Protein AF-A0A838H425-F1 (afdb_monomer)

Structure (mmCIF, N/CA/C/O backbone):
data_AF-A0A838H425-F1
#
_entry.id   AF-A0A838H425-F1
#
loop_
_atom_site.group_PDB
_atom_site.id
_atom_site.type_symbol
_atom_site.label_atom_id
_atom_site.label_alt_id
_atom_site.label_comp_id
_atom_site.label_asym_id
_atom_site.label_entity_id
_atom_site.label_seq_id
_atom_si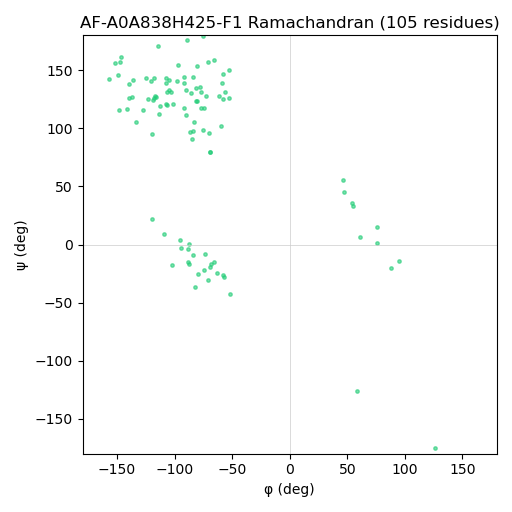te.pdbx_PDB_ins_code
_atom_site.Cartn_x
_atom_site.Cartn_y
_atom_site.Cartn_z
_atom_site.occupancy
_atom_site.B_iso_or_equiv
_atom_site.auth_seq_id
_atom_site.auth_comp_id
_atom_site.auth_asym_id
_atom_site.auth_atom_id
_atom_site.pdbx_PDB_model_num
ATOM 1 N N . MET A 1 1 ? -10.150 -2.168 6.610 1.00 84.50 1 MET A N 1
ATOM 2 C CA . MET A 1 1 ? -10.327 -3.560 7.119 1.00 84.50 1 MET A CA 1
ATOM 3 C C . MET A 1 1 ? -10.885 -4.453 6.008 1.00 84.50 1 MET A C 1
ATOM 5 O O . MET A 1 1 ? -11.381 -3.916 5.025 1.00 84.50 1 MET A O 1
ATOM 9 N N . LEU A 1 2 ? -10.810 -5.783 6.144 1.00 85.38 2 LEU A N 1
ATOM 10 C CA . LEU A 1 2 ? -11.447 -6.760 5.243 1.00 85.38 2 LEU A CA 1
ATOM 11 C C . LEU A 1 2 ? -12.021 -7.912 6.078 1.00 85.38 2 LEU A C 1
ATOM 13 O O . LEU A 1 2 ? -11.287 -8.506 6.865 1.00 85.38 2 LEU A O 1
ATOM 17 N N . ASN A 1 3 ? -13.314 -8.220 5.924 1.00 87.75 3 ASN A N 1
ATOM 18 C CA . ASN A 1 3 ? -13.994 -9.301 6.662 1.00 87.75 3 ASN A CA 1
ATOM 19 C C . ASN A 1 3 ? -13.702 -9.298 8.187 1.00 87.75 3 ASN A C 1
ATOM 21 O O . ASN A 1 3 ? -13.360 -10.319 8.780 1.00 87.75 3 ASN A O 1
ATOM 25 N N . GLY A 1 4 ? -13.759 -8.118 8.813 1.00 87.50 4 GLY A N 1
ATOM 26 C CA . GLY A 1 4 ? -13.517 -7.952 10.252 1.00 87.50 4 GLY A CA 1
ATOM 27 C C . GLY A 1 4 ? -12.049 -8.011 10.695 1.00 87.50 4 GLY A C 1
ATOM 28 O O . GLY A 1 4 ? -11.787 -7.861 11.885 1.00 87.50 4 GLY A O 1
ATOM 29 N N . GLN A 1 5 ? -11.088 -8.183 9.779 1.00 90.38 5 GLN A N 1
ATOM 30 C CA . GLN A 1 5 ? -9.659 -8.133 10.095 1.00 90.38 5 GLN A CA 1
ATOM 31 C C . GLN A 1 5 ? -8.995 -6.833 9.634 1.00 90.38 5 GLN A C 1
ATOM 33 O O . GLN A 1 5 ? -9.281 -6.283 8.562 1.00 90.38 5 GLN A O 1
ATOM 38 N N . THR A 1 6 ? -8.076 -6.345 10.463 1.00 93.56 6 THR A N 1
ATOM 39 C CA . THR A 1 6 ? -7.230 -5.191 10.163 1.00 93.56 6 THR A CA 1
ATOM 40 C C . THR A 1 6 ? -6.152 -5.593 9.163 1.00 93.56 6 THR A C 1
ATOM 42 O O . THR A 1 6 ? -5.331 -6.463 9.439 1.00 93.56 6 THR A O 1
ATOM 45 N N . VAL A 1 7 ? -6.176 -4.967 7.984 1.00 94.06 7 VAL A N 1
ATOM 46 C CA . VAL A 1 7 ? -5.215 -5.235 6.898 1.00 94.06 7 VAL A CA 1
ATOM 47 C C . VAL A 1 7 ? -3.917 -4.460 7.113 1.00 94.06 7 VAL A C 1
ATOM 49 O O . VAL A 1 7 ? -2.842 -4.977 6.829 1.00 94.06 7 VAL A O 1
ATOM 52 N N . PHE A 1 8 ? -4.009 -3.243 7.641 1.00 94.19 8 PHE A N 1
ATOM 53 C CA . PHE A 1 8 ? -2.873 -2.439 8.069 1.00 94.19 8 PHE A CA 1
ATOM 54 C C . PHE A 1 8 ? -3.300 -1.499 9.197 1.00 94.19 8 PHE A C 1
ATOM 56 O O . PHE A 1 8 ? -4.480 -1.157 9.298 1.00 94.19 8 PHE A O 1
ATOM 63 N N . ASP A 1 9 ? -2.335 -1.084 10.008 1.00 93.56 9 ASP A N 1
ATOM 64 C CA . ASP A 1 9 ? -2.474 -0.042 11.028 1.00 93.56 9 ASP A CA 1
ATOM 65 C C . ASP A 1 9 ? -1.181 0.780 11.027 1.00 93.56 9 ASP A C 1
ATOM 67 O O . ASP A 1 9 ? -0.096 0.234 11.232 1.00 93.56 9 ASP A O 1
ATOM 71 N N . THR A 1 10 ? -1.268 2.069 10.693 1.00 93.62 10 THR A N 1
ATOM 72 C CA . THR A 1 10 ? -0.080 2.909 10.521 1.00 93.62 10 THR A CA 1
ATOM 73 C C . THR A 1 10 ? -0.338 4.368 10.873 1.00 93.62 10 THR A C 1
ATOM 75 O O . THR A 1 10 ? -1.385 4.931 10.574 1.00 93.62 10 THR A O 1
ATOM 78 N N . THR A 1 11 ? 0.690 5.014 11.417 1.00 93.00 11 THR A N 1
ATOM 79 C CA . THR A 1 11 ? 0.809 6.478 11.536 1.00 93.00 11 THR A CA 1
ATOM 80 C C . THR A 1 11 ? 1.875 7.044 10.592 1.00 93.00 11 THR A C 1
ATOM 82 O O . THR A 1 11 ? 2.251 8.210 10.681 1.00 93.00 11 THR A O 1
ATOM 85 N N . ARG A 1 12 ? 2.404 6.205 9.692 1.00 92.56 12 ARG A N 1
ATOM 86 C CA . ARG A 1 12 ? 3.536 6.500 8.798 1.00 92.56 12 ARG A CA 1
ATOM 87 C C . ARG A 1 12 ? 3.150 6.388 7.325 1.00 92.56 12 ARG A C 1
ATOM 89 O O . ARG A 1 12 ? 4.011 6.162 6.473 1.00 92.56 12 ARG A O 1
ATOM 96 N N . ALA A 1 13 ? 1.856 6.508 7.033 1.00 92.31 13 ALA A N 1
ATOM 97 C CA . ALA A 1 13 ? 1.370 6.560 5.667 1.00 92.31 13 ALA A CA 1
ATOM 98 C C . ALA A 1 13 ? 1.997 7.750 4.928 1.00 92.31 13 ALA A C 1
ATOM 100 O O . ALA A 1 13 ? 2.132 8.846 5.474 1.00 92.31 13 ALA A O 1
ATOM 101 N N . GLN A 1 14 ? 2.378 7.528 3.674 1.00 91.31 14 GLN A N 1
ATOM 102 C CA . GLN A 1 14 ? 2.838 8.579 2.776 1.00 91.31 14 GLN A CA 1
ATOM 103 C C . GLN A 1 14 ? 1.746 8.905 1.762 1.00 91.31 14 GLN A C 1
ATOM 105 O O . GLN A 1 14 ? 1.180 8.009 1.135 1.00 91.31 14 GLN A O 1
ATOM 110 N N . TYR A 1 15 ? 1.495 10.197 1.578 1.00 88.31 15 TYR A N 1
ATOM 111 C CA . TYR A 1 15 ? 0.589 10.712 0.561 1.00 88.31 15 TYR A CA 1
ATOM 112 C C . TYR A 1 15 ? 1.360 10.985 -0.724 1.00 88.31 15 TYR A C 1
ATOM 114 O O . TYR A 1 15 ? 2.185 11.897 -0.787 1.00 88.31 15 TYR A O 1
ATOM 122 N N . VAL A 1 16 ? 1.092 10.187 -1.753 1.00 86.50 16 VAL A N 1
ATOM 123 C CA . VAL A 1 16 ? 1.812 10.259 -3.027 1.00 86.50 16 VAL A CA 1
ATOM 124 C C .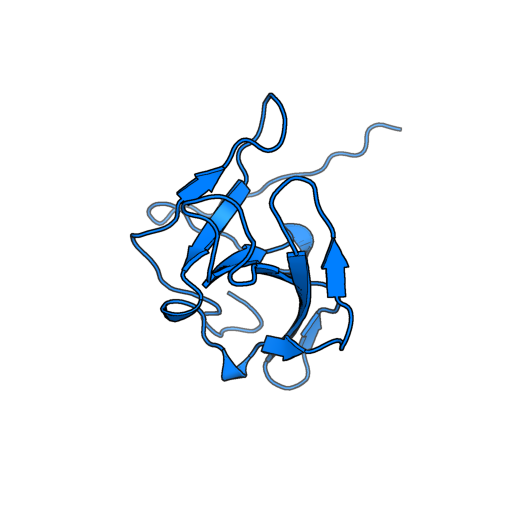 VAL A 1 16 ? 0.868 10.753 -4.114 1.00 86.50 16 VAL A C 1
ATOM 126 O O . VAL A 1 16 ? -0.145 10.124 -4.417 1.00 86.50 16 VAL A O 1
ATOM 129 N N . TRP A 1 17 ? 1.208 11.888 -4.723 1.00 85.44 17 TRP A N 1
ATOM 130 C CA . TRP A 1 17 ? 0.488 12.432 -5.872 1.00 85.44 17 TRP A CA 1
ATOM 131 C C . TRP A 1 17 ? 1.015 11.804 -7.157 1.00 85.44 17 TRP A C 1
ATOM 133 O O . TRP A 1 17 ? 1.952 12.305 -7.772 1.00 85.44 17 TRP A O 1
ATOM 143 N N . GLU A 1 18 ? 0.392 10.702 -7.568 1.00 78.19 18 GLU A N 1
ATOM 144 C CA . GLU A 1 18 ? 0.670 10.079 -8.869 1.00 78.19 18 GLU A CA 1
ATOM 145 C C . GLU A 1 18 ? 0.117 10.930 -10.027 1.00 78.19 18 GLU A C 1
ATOM 147 O O . GLU A 1 18 ? 0.689 10.967 -11.115 1.00 78.19 18 GLU A O 1
ATOM 152 N N . TRP A 1 19 ? -0.985 11.648 -9.777 1.00 75.31 19 TRP A N 1
ATOM 153 C CA . TRP A 1 19 ? -1.676 12.523 -10.726 1.00 75.31 19 TRP A CA 1
ATOM 154 C C . TRP A 1 19 ? -2.289 13.719 -9.979 1.00 75.31 19 TRP A C 1
ATOM 156 O O . TRP A 1 19 ? -2.494 13.649 -8.762 1.00 75.31 19 TRP A O 1
ATOM 166 N N . PRO A 1 20 ? -2.632 14.817 -10.675 1.00 65.62 20 PRO A N 1
ATOM 167 C CA . PRO A 1 20 ? -3.352 15.924 -10.057 1.00 65.62 20 PRO A CA 1
ATOM 168 C C . PRO A 1 20 ? -4.696 15.476 -9.455 1.00 65.62 20 PRO A C 1
ATOM 170 O O . PRO A 1 20 ? -5.395 14.644 -10.032 1.00 65.62 20 PRO A O 1
ATOM 173 N N . ASN A 1 21 ? -5.087 16.116 -8.349 1.00 57.84 21 ASN A N 1
ATOM 174 C CA . ASN A 1 21 ? -6.408 16.084 -7.695 1.00 57.84 21 ASN A CA 1
ATOM 175 C C . ASN A 1 21 ? -6.699 14.988 -6.650 1.00 57.84 21 ASN A C 1
ATOM 177 O O . ASN A 1 21 ? -7.564 15.246 -5.821 1.00 57.84 21 ASN A O 1
ATOM 181 N N . TYR A 1 22 ? -5.986 13.852 -6.592 1.00 68.19 22 TYR A N 1
ATOM 182 C CA . TYR A 1 22 ? -6.177 12.862 -5.509 1.00 68.19 22 TYR A CA 1
ATOM 183 C C . TYR A 1 22 ? -4.879 12.114 -5.150 1.00 68.19 22 TYR A C 1
ATOM 185 O O . TYR A 1 22 ? -4.369 11.368 -5.993 1.00 68.19 22 TYR A O 1
ATOM 193 N N . PRO A 1 23 ? -4.337 12.271 -3.925 1.00 79.69 23 PRO A N 1
ATOM 194 C CA . PRO A 1 23 ? -3.197 11.478 -3.485 1.00 79.69 23 PRO A CA 1
ATOM 195 C C . PRO A 1 23 ? -3.588 10.018 -3.240 1.00 79.69 23 PRO A C 1
ATOM 197 O O . PRO A 1 23 ? -4.746 9.690 -2.983 1.00 79.69 23 PRO A O 1
ATOM 200 N N . GLN A 1 24 ? -2.596 9.139 -3.306 1.00 85.50 24 GLN A N 1
ATOM 201 C CA . GLN A 1 24 ? -2.717 7.736 -2.931 1.00 85.50 24 GLN A CA 1
ATOM 202 C C . GLN A 1 24 ? -1.983 7.485 -1.620 1.00 85.50 24 GLN A C 1
ATOM 204 O O . GLN A 1 24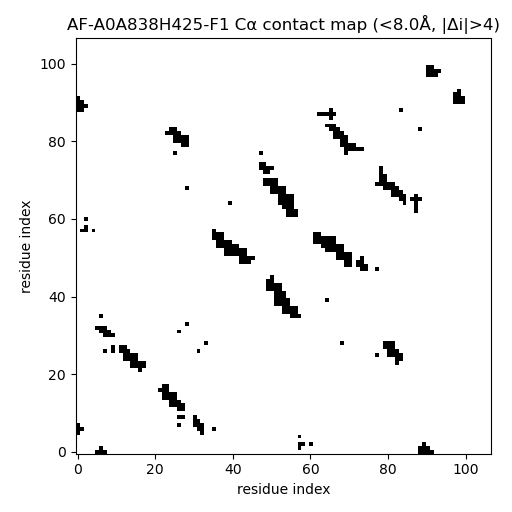 ? -0.902 8.038 -1.398 1.00 85.50 24 GLN A O 1
ATOM 209 N N . TYR A 1 25 ? -2.553 6.618 -0.786 1.00 87.81 25 TYR A N 1
ATOM 210 C CA . TYR A 1 25 ? -1.910 6.168 0.440 1.00 87.81 25 TYR A CA 1
ATOM 211 C C . TYR A 1 25 ? -0.902 5.075 0.126 1.00 87.81 25 TYR A C 1
ATOM 213 O O . TYR A 1 25 ? -1.236 4.023 -0.425 1.00 87.81 25 TYR A O 1
ATOM 221 N N . TYR A 1 26 ? 0.331 5.332 0.531 1.00 94.12 26 TYR A N 1
ATOM 222 C CA . TYR A 1 26 ? 1.401 4.360 0.544 1.00 94.12 26 TYR A CA 1
ATOM 223 C C . TYR A 1 26 ? 1.675 3.977 1.991 1.00 94.12 26 TYR A C 1
ATOM 225 O O . TYR A 1 26 ? 2.014 4.823 2.820 1.00 94.12 26 TYR A O 1
ATOM 233 N N . ILE A 1 27 ? 1.529 2.693 2.291 1.00 96.56 27 ILE A N 1
ATOM 234 C CA . ILE A 1 27 ? 1.643 2.130 3.635 1.00 96.56 27 ILE A CA 1
ATOM 235 C C . ILE A 1 27 ? 2.960 1.358 3.731 1.00 96.56 27 ILE A C 1
ATOM 237 O O . ILE A 1 27 ? 3.230 0.546 2.846 1.00 96.56 27 ILE A O 1
ATOM 241 N N . PRO A 1 28 ? 3.797 1.552 4.762 1.00 97.25 28 PRO A N 1
ATOM 242 C CA . PRO A 1 28 ? 4.979 0.715 4.944 1.00 97.25 28 PRO A CA 1
ATOM 243 C C . PRO A 1 28 ? 4.588 -0.765 5.010 1.00 97.25 28 PRO A C 1
ATOM 245 O O . PRO A 1 28 ? 3.711 -1.134 5.785 1.00 97.25 28 PRO A O 1
ATOM 248 N N . LEU A 1 29 ? 5.257 -1.637 4.251 1.00 97.06 29 LEU A N 1
ATOM 249 C CA . LEU A 1 29 ? 4.940 -3.074 4.218 1.00 97.06 29 LEU A CA 1
ATOM 250 C C . LEU A 1 29 ? 5.004 -3.733 5.607 1.00 97.06 29 LEU A C 1
ATOM 252 O O . LEU A 1 29 ? 4.298 -4.700 5.879 1.00 97.06 29 LEU A O 1
ATOM 256 N N . GLN A 1 30 ? 5.831 -3.202 6.506 1.00 97.00 30 GLN A N 1
ATOM 257 C CA . GLN A 1 30 ? 5.930 -3.661 7.894 1.00 97.00 30 GLN A CA 1
ATOM 258 C C . GLN A 1 30 ? 4.696 -3.350 8.761 1.00 97.00 30 GLN A C 1
ATOM 260 O O . GLN A 1 30 ? 4.528 -3.988 9.793 1.00 97.00 30 GLN A O 1
ATOM 265 N N . ASP A 1 31 ? 3.857 -2.401 8.345 1.00 97.38 31 ASP A N 1
ATOM 266 C CA . ASP A 1 31 ? 2.602 -2.041 9.023 1.00 97.38 31 ASP A CA 1
ATOM 267 C C . ASP A 1 31 ? 1.398 -2.786 8.422 1.00 97.38 31 ASP A C 1
ATOM 269 O O . ASP A 1 31 ? 0.268 -2.663 8.895 1.00 97.38 31 ASP A O 1
ATOM 273 N N . VAL A 1 32 ? 1.633 -3.574 7.369 1.00 97.06 32 VAL A N 1
ATOM 274 C CA . VAL A 1 32 ? 0.633 -4.424 6.727 1.00 97.06 32 VAL A CA 1
ATOM 275 C C . VAL A 1 32 ? 0.665 -5.808 7.365 1.00 97.06 32 VAL A C 1
ATOM 277 O O . VAL A 1 32 ? 1.726 -6.391 7.593 1.00 97.06 32 VAL A O 1
ATOM 280 N N . ALA A 1 33 ? -0.508 -6.389 7.594 1.00 96.69 33 ALA A N 1
ATOM 281 C CA . ALA A 1 33 ? -0.662 -7.786 7.966 1.00 96.69 33 ALA A CA 1
ATOM 282 C C . ALA A 1 33 ? -0.288 -8.693 6.775 1.00 96.69 33 ALA A C 1
ATOM 284 O O . ALA A 1 33 ? -1.147 -9.201 6.061 1.00 96.69 33 ALA A O 1
ATOM 285 N N . GLN A 1 34 ? 1.013 -8.899 6.547 1.00 96.31 34 GLN A N 1
ATOM 286 C CA . GLN A 1 34 ? 1.552 -9.566 5.348 1.00 96.31 34 GLN A CA 1
ATOM 287 C C . GLN A 1 34 ? 1.029 -10.993 5.133 1.00 96.31 34 GLN A C 1
ATOM 289 O O . GLN A 1 34 ? 0.950 -11.446 3.999 1.00 96.31 34 GLN A O 1
ATOM 294 N N . HIS A 1 35 ? 0.617 -11.691 6.193 1.00 96.56 35 HIS A N 1
ATOM 295 C CA . HIS A 1 35 ? -0.000 -13.018 6.090 1.00 96.56 35 HIS A CA 1
ATOM 296 C C . HIS A 1 35 ? -1.368 -13.008 5.378 1.00 96.56 35 HIS A C 1
ATOM 298 O O . HIS A 1 35 ? -1.856 -14.067 4.990 1.00 96.56 35 HIS A O 1
ATOM 304 N N . LEU A 1 36 ? -1.986 -11.832 5.219 1.00 96.44 36 LEU A N 1
ATOM 305 C CA . LEU A 1 36 ? -3.218 -11.634 4.455 1.00 96.44 36 LEU A CA 1
ATOM 306 C C . LEU A 1 36 ? -2.948 -11.344 2.975 1.00 96.44 36 LEU A C 1
ATOM 308 O O . LEU A 1 36 ? -3.878 -11.412 2.169 1.00 96.44 36 LEU A O 1
ATOM 312 N N . LEU A 1 37 ? -1.704 -11.006 2.616 1.00 97.25 37 LEU A N 1
ATOM 313 C CA . LEU A 1 37 ? -1.300 -10.760 1.238 1.00 97.25 37 LEU A CA 1
ATOM 314 C C . LEU A 1 37 ? -1.116 -12.089 0.501 1.00 97.25 37 LEU A C 1
ATOM 316 O O . LEU A 1 37 ? -0.494 -13.027 0.997 1.00 97.25 37 LEU A O 1
ATOM 320 N N . LEU A 1 38 ? -1.640 -12.151 -0.717 1.00 97.06 38 LEU A N 1
ATOM 321 C CA . LEU A 1 38 ? -1.444 -13.264 -1.636 1.00 97.06 38 LEU A CA 1
ATOM 322 C C . LEU A 1 38 ? -0.641 -12.778 -2.828 1.00 97.06 38 LEU A C 1
ATOM 324 O O . LEU A 1 38 ? -1.161 -11.977 -3.601 1.00 97.06 38 LEU A O 1
ATOM 328 N N . ASP A 1 39 ? 0.592 -13.254 -2.980 1.00 96.44 39 ASP A N 1
ATOM 329 C CA . ASP A 1 39 ? 1.368 -12.961 -4.184 1.00 96.44 39 ASP A CA 1
ATOM 330 C C . ASP A 1 39 ? 0.630 -13.524 -5.405 1.00 96.44 39 ASP A C 1
ATOM 332 O O . ASP A 1 39 ? 0.197 -14.681 -5.413 1.00 96.44 39 ASP A O 1
ATOM 336 N N . GLU A 1 40 ? 0.420 -12.678 -6.409 1.00 97.19 40 GLU A N 1
ATOM 337 C CA . GLU A 1 40 ? -0.198 -13.077 -7.672 1.00 97.19 40 GLU A CA 1
ATOM 338 C C . GLU A 1 40 ? 0.845 -13.410 -8.741 1.00 97.19 40 GLU A C 1
ATOM 340 O O . GLU A 1 40 ? 0.466 -13.650 -9.885 1.00 97.19 40 GLU A O 1
ATOM 345 N N . GLU A 1 41 ? 2.135 -13.388 -8.389 1.00 95.56 41 GLU A N 1
ATOM 346 C CA . GLU A 1 41 ? 3.276 -13.644 -9.274 1.00 95.56 41 GLU A CA 1
ATOM 347 C C . GLU A 1 41 ? 3.253 -12.734 -10.514 1.00 95.56 41 GLU A C 1
ATOM 349 O O . GLU A 1 41 ? 3.654 -13.100 -11.621 1.00 95.56 41 GLU A O 1
ATOM 354 N N . ARG A 1 42 ? 2.739 -11.511 -10.330 1.00 94.94 42 ARG A N 1
ATOM 355 C CA . ARG A 1 42 ? 2.596 -10.499 -11.378 1.00 94.94 42 ARG A CA 1
ATOM 356 C C . ARG A 1 42 ? 3.386 -9.255 -11.026 1.00 94.94 42 ARG A C 1
ATOM 358 O O . ARG A 1 42 ? 2.895 -8.363 -10.337 1.00 94.94 42 ARG A O 1
ATOM 365 N N . GLU A 1 43 ? 4.600 -9.196 -11.547 1.00 95.94 43 GLU A N 1
ATOM 366 C CA . GLU A 1 43 ? 5.446 -8.010 -11.491 1.00 95.94 43 GLU A CA 1
ATOM 367 C C . GLU A 1 43 ? 5.105 -7.033 -12.624 1.00 95.94 43 GLU A C 1
ATOM 369 O O . GLU A 1 43 ? 4.774 -7.426 -13.746 1.00 95.94 43 GLU A O 1
ATOM 374 N N . GLN A 1 44 ? 5.190 -5.739 -12.331 1.00 94.31 44 GLN A N 1
ATOM 375 C CA . GLN A 1 44 ? 4.987 -4.669 -13.296 1.00 94.31 44 GLN A CA 1
ATOM 376 C C . GLN A 1 44 ? 5.988 -3.537 -13.088 1.00 94.31 44 GLN A C 1
ATOM 378 O O . GLN A 1 44 ? 6.240 -3.092 -11.968 1.00 94.31 44 GLN A O 1
ATOM 383 N N . ARG A 1 45 ? 6.510 -3.015 -14.199 1.00 94.06 45 ARG A N 1
ATOM 384 C CA . ARG A 1 45 ? 7.381 -1.841 -14.197 1.00 94.06 45 ARG A CA 1
ATOM 385 C C . ARG A 1 45 ? 6.554 -0.575 -14.384 1.00 94.06 45 ARG A C 1
ATOM 387 O O . ARG A 1 45 ? 5.920 -0.395 -15.422 1.00 94.06 45 ARG A O 1
ATOM 394 N N . LEU A 1 46 ? 6.570 0.298 -13.385 1.00 90.88 46 LEU A N 1
ATOM 395 C CA . LEU A 1 46 ? 5.837 1.562 -13.361 1.00 90.88 46 LEU A CA 1
ATOM 396 C C . LEU A 1 46 ? 6.801 2.748 -13.366 1.00 90.88 46 LEU A C 1
ATOM 398 O O . LEU A 1 46 ? 8.006 2.601 -13.172 1.00 90.88 46 LEU A O 1
ATOM 402 N N . HIS A 1 47 ? 6.256 3.953 -13.543 1.00 89.44 47 HIS A N 1
ATOM 403 C CA . HIS A 1 47 ? 7.044 5.185 -13.470 1.00 89.44 47 HIS A CA 1
ATOM 404 C C . HIS A 1 47 ? 7.658 5.419 -12.075 1.00 89.44 47 HIS A C 1
ATOM 406 O O . HIS A 1 47 ? 8.684 6.081 -11.963 1.00 89.44 47 HIS A O 1
ATOM 412 N N . LEU A 1 48 ? 7.050 4.849 -11.030 1.00 90.44 48 LEU A N 1
ATOM 413 C CA . LEU A 1 48 ? 7.513 4.920 -9.640 1.00 90.44 48 LEU A CA 1
ATOM 414 C C . LEU A 1 48 ? 8.503 3.807 -9.261 1.00 90.44 48 LEU A C 1
ATOM 416 O O . LEU A 1 48 ? 9.004 3.805 -8.139 1.00 90.44 48 LEU A O 1
ATOM 420 N N . GLY A 1 49 ? 8.777 2.866 -10.170 1.00 93.62 49 GLY A N 1
ATOM 421 C CA . GLY A 1 49 ? 9.597 1.683 -9.913 1.00 93.62 49 GLY A CA 1
ATOM 422 C C . GLY A 1 49 ? 8.914 0.373 -10.268 1.00 93.62 49 GLY A C 1
ATOM 423 O O . GLY A 1 49 ? 7.800 0.355 -10.798 1.00 93.62 49 GLY A O 1
ATOM 424 N N . THR A 1 50 ? 9.585 -0.730 -9.957 1.00 96.62 50 THR A N 1
ATOM 425 C CA . THR A 1 50 ? 9.011 -2.068 -10.093 1.00 96.62 50 THR A CA 1
ATOM 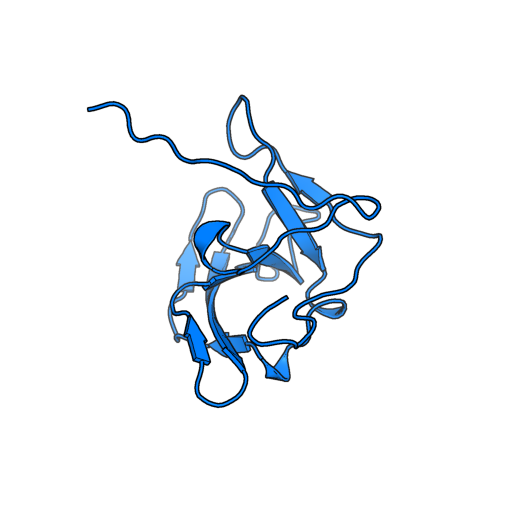426 C C . THR A 1 50 ? 8.138 -2.390 -8.884 1.00 96.62 50 THR A C 1
ATOM 428 O O . THR A 1 50 ? 8.504 -2.120 -7.737 1.00 96.62 50 THR A O 1
ATOM 431 N N . ALA A 1 51 ? 6.955 -2.944 -9.140 1.00 96.81 51 ALA A N 1
ATOM 432 C CA . ALA A 1 51 ? 6.027 -3.366 -8.103 1.00 96.81 51 ALA A CA 1
ATOM 433 C C . ALA A 1 51 ? 5.434 -4.738 -8.422 1.00 96.81 51 ALA A C 1
ATOM 435 O O . ALA A 1 51 ? 5.092 -5.023 -9.571 1.00 96.81 51 ALA A O 1
ATOM 436 N N . SER A 1 52 ? 5.259 -5.556 -7.391 1.00 97.56 52 SER A N 1
ATOM 437 C CA . SER A 1 52 ? 4.584 -6.850 -7.486 1.00 97.56 52 SER A CA 1
ATOM 438 C C . SER A 1 52 ? 3.137 -6.720 -7.040 1.00 97.56 52 SER A C 1
ATOM 440 O O . SER A 1 52 ? 2.825 -5.993 -6.093 1.00 97.56 52 SER A O 1
ATOM 442 N N . ARG A 1 53 ? 2.240 -7.405 -7.744 1.00 97.25 53 ARG A N 1
ATOM 443 C CA . ARG A 1 53 ? 0.804 -7.365 -7.487 1.00 97.25 53 ARG A CA 1
ATOM 444 C C . ARG A 1 53 ? 0.394 -8.444 -6.498 1.00 97.25 53 ARG A C 1
ATOM 446 O O . ARG A 1 53 ? 0.745 -9.608 -6.657 1.00 97.25 53 ARG A O 1
ATOM 453 N N . TYR A 1 54 ? -0.401 -8.033 -5.520 1.00 98.12 54 TYR A N 1
ATOM 454 C CA . TYR A 1 54 ? -0.908 -8.891 -4.463 1.00 98.12 54 TYR A CA 1
ATOM 455 C C . TYR A 1 54 ? -2.430 -8.831 -4.395 1.00 98.12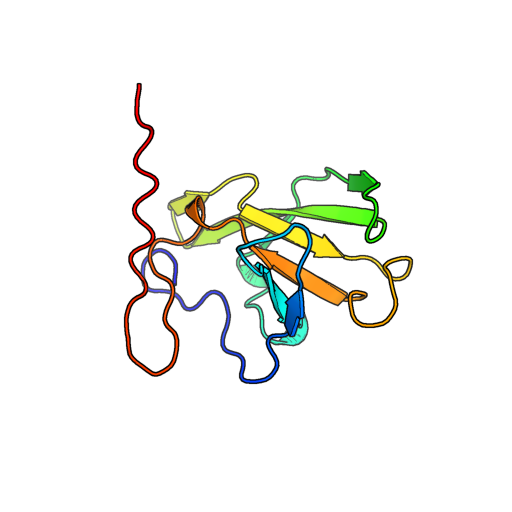 54 TYR A C 1
ATOM 457 O O . TYR A 1 54 ? -3.040 -7.776 -4.574 1.00 98.12 54 TYR A O 1
ATOM 465 N N . GLY A 1 55 ? -3.044 -9.968 -4.096 1.00 96.69 55 GLY A N 1
ATOM 466 C CA . GLY A 1 55 ? -4.407 -10.054 -3.595 1.00 96.69 55 GLY A CA 1
ATOM 467 C C . GLY A 1 55 ? -4.455 -9.990 -2.066 1.00 96.69 55 GLY A C 1
ATOM 468 O O . GLY A 1 55 ? -3.428 -10.006 -1.390 1.00 96.69 55 GLY A O 1
ATOM 469 N N . LEU A 1 56 ? -5.668 -9.970 -1.521 1.00 96.75 56 LEU A N 1
ATOM 470 C CA . LEU A 1 56 ? -5.954 -10.138 -0.099 1.00 96.75 56 LEU A CA 1
ATOM 471 C C . LEU A 1 56 ? -6.817 -11.378 0.129 1.00 96.75 56 LEU A C 1
ATOM 473 O O . LEU A 1 56 ? -7.728 -11.665 -0.657 1.00 96.75 56 LEU A O 1
ATOM 477 N N . ARG A 1 57 ? -6.565 -12.090 1.230 1.00 95.88 57 ARG A N 1
ATOM 478 C CA . ARG A 1 57 ? -7.422 -13.181 1.710 1.00 95.88 57 ARG A CA 1
ATOM 479 C C . ARG A 1 57 ? -7.620 -13.115 3.216 1.00 95.88 57 ARG A C 1
ATOM 481 O O . ARG A 1 57 ? -6.654 -13.132 3.967 1.00 95.88 57 ARG A O 1
ATOM 488 N N . VAL A 1 58 ? -8.885 -13.126 3.634 1.00 94.75 58 VAL A N 1
ATOM 489 C CA . VAL A 1 58 ? -9.304 -13.225 5.039 1.00 94.75 58 VAL A CA 1
ATOM 490 C C . VAL A 1 58 ? -10.416 -14.267 5.138 1.00 94.75 58 VAL A C 1
ATOM 492 O O . VAL A 1 58 ? -11.557 -14.020 4.735 1.00 94.75 58 VAL A O 1
ATOM 495 N N . GLY A 1 59 ? -10.084 -15.449 5.663 1.00 91.88 59 GLY A N 1
ATOM 496 C CA . GLY A 1 59 ? -10.984 -16.605 5.624 1.00 91.88 59 GLY A CA 1
ATOM 497 C C . GLY A 1 59 ? -11.347 -16.963 4.179 1.00 91.88 59 GLY A C 1
ATOM 498 O O . GLY A 1 59 ? -10.460 -17.103 3.335 1.00 91.88 59 GLY A O 1
ATOM 499 N N . ASP A 1 60 ? -12.646 -17.048 3.891 1.00 92.12 60 ASP A N 1
ATOM 500 C CA . ASP A 1 60 ? -13.170 -17.352 2.551 1.00 92.12 60 ASP A CA 1
ATOM 501 C C . ASP A 1 60 ? -13.270 -16.120 1.632 1.00 92.12 60 ASP A C 1
ATOM 503 O O . ASP A 1 60 ? -13.514 -16.248 0.431 1.00 92.12 60 ASP A O 1
ATOM 507 N N . VAL A 1 61 ? -13.066 -14.909 2.166 1.00 92.50 61 VAL A N 1
ATOM 508 C CA . VAL A 1 61 ? -13.108 -13.678 1.371 1.00 92.50 61 VAL A CA 1
ATOM 509 C C . VAL A 1 61 ? -11.774 -13.482 0.666 1.00 92.50 61 VAL A C 1
ATOM 511 O O . VAL A 1 61 ? -10.725 -13.388 1.306 1.00 92.50 61 VAL A O 1
ATOM 514 N N . ARG A 1 62 ? -11.827 -13.363 -0.664 1.00 94.44 62 ARG A N 1
ATOM 515 C CA . ARG A 1 62 ? -10.682 -13.032 -1.515 1.00 94.44 62 ARG A CA 1
ATOM 516 C C . ARG A 1 62 ? -10.942 -11.750 -2.304 1.00 94.44 62 ARG A C 1
ATOM 518 O O . ARG A 1 62 ? -12.046 -11.527 -2.807 1.00 94.44 62 ARG A O 1
ATOM 525 N N . ARG A 1 63 ? -9.901 -10.929 -2.437 1.00 94.06 63 ARG A N 1
ATOM 526 C CA . ARG A 1 63 ? -9.833 -9.785 -3.354 1.00 94.06 63 ARG A CA 1
ATOM 527 C C . ARG A 1 63 ? -8.571 -9.926 -4.183 1.00 94.06 63 ARG A C 1
ATOM 529 O O . ARG A 1 63 ? -7.477 -9.941 -3.636 1.00 94.06 63 ARG A O 1
ATOM 536 N N . GLU A 1 64 ? -8.722 -10.100 -5.483 1.00 94.69 64 GLU A N 1
ATOM 537 C CA . GLU A 1 64 ? -7.577 -10.142 -6.391 1.00 94.69 64 GLU A CA 1
ATOM 538 C C . GLU A 1 64 ? -7.111 -8.726 -6.712 1.00 94.69 64 GLU A C 1
ATOM 540 O O . GLU A 1 64 ? -7.900 -7.781 -6.663 1.00 94.69 64 GLU A O 1
ATOM 545 N N . SER A 1 65 ? -5.831 -8.589 -7.054 1.00 94.69 65 SER A N 1
ATOM 546 C CA . SER A 1 65 ? -5.228 -7.336 -7.510 1.00 94.69 65 SER A CA 1
ATOM 547 C C . SER A 1 65 ? -5.458 -6.171 -6.543 1.00 94.69 65 SER A C 1
ATOM 549 O O . SER A 1 65 ? -5.644 -5.036 -6.968 1.00 94.69 65 SER A O 1
ATOM 551 N N . ALA A 1 66 ? -5.446 -6.476 -5.248 1.00 94.88 66 ALA A N 1
ATOM 552 C CA . ALA A 1 66 ? -5.796 -5.582 -4.158 1.00 94.88 66 ALA A CA 1
ATOM 553 C C . ALA A 1 66 ? -4.679 -4.606 -3.775 1.00 94.88 66 ALA A C 1
ATOM 555 O O . ALA A 1 66 ? -4.963 -3.552 -3.208 1.00 94.88 66 ALA A O 1
ATOM 556 N N . ALA A 1 67 ? -3.422 -4.956 -4.044 1.00 9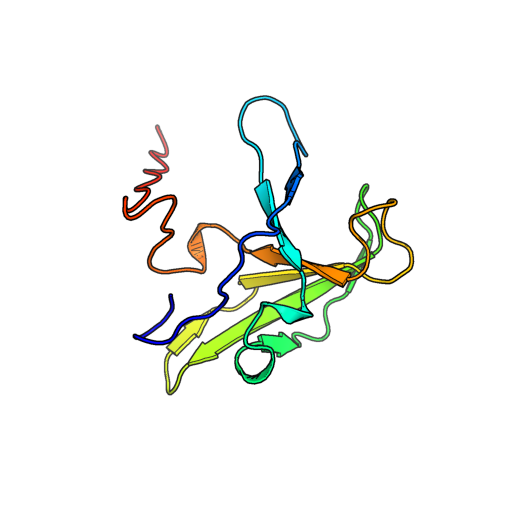6.06 67 ALA A N 1
ATOM 557 C CA . ALA A 1 67 ? -2.276 -4.156 -3.648 1.00 96.06 67 ALA A CA 1
ATOM 558 C C . ALA A 1 67 ? -1.108 -4.253 -4.636 1.00 96.06 67 ALA A C 1
ATOM 560 O O . ALA A 1 67 ? -0.958 -5.230 -5.374 1.00 96.06 67 ALA A O 1
ATOM 561 N N . LEU A 1 68 ? -0.257 -3.231 -4.603 1.00 96.38 68 LEU A N 1
ATOM 562 C CA . LEU A 1 68 ? 1.056 -3.187 -5.232 1.00 96.38 68 LEU A CA 1
ATOM 563 C C . LEU A 1 68 ? 2.113 -3.007 -4.148 1.00 96.38 68 LEU A C 1
ATOM 565 O O . LEU A 1 68 ? 2.029 -2.061 -3.368 1.00 96.38 68 LEU A O 1
ATOM 569 N N . VAL A 1 69 ? 3.106 -3.891 -4.118 1.00 97.44 69 VAL A N 1
ATOM 570 C CA . VAL A 1 69 ? 4.253 -3.804 -3.206 1.00 97.44 69 VAL A CA 1
ATOM 571 C C . VAL A 1 69 ? 5.475 -3.388 -4.013 1.00 97.44 69 VAL A C 1
ATOM 573 O O . VAL A 1 69 ? 5.856 -4.080 -4.956 1.00 97.44 69 VAL A O 1
ATOM 576 N N . TYR A 1 70 ? 6.072 -2.255 -3.654 1.00 96.94 70 TYR A N 1
ATOM 577 C CA . TYR A 1 70 ? 7.183 -1.660 -4.392 1.00 96.94 70 TYR A CA 1
ATOM 578 C C . TYR A 1 70 ? 8.532 -2.243 -3.966 1.00 96.94 70 TYR A C 1
ATOM 580 O O . TYR A 1 70 ? 8.856 -2.307 -2.775 1.00 96.94 70 TYR A O 1
ATOM 588 N N . GLY A 1 71 ? 9.320 -2.652 -4.961 1.00 94.94 71 GLY A N 1
ATOM 589 C CA . GLY A 1 71 ? 10.647 -3.237 -4.792 1.00 94.94 71 GLY A CA 1
ATOM 590 C C . GLY A 1 71 ? 11.734 -2.214 -4.448 1.00 94.94 71 GLY A C 1
ATOM 591 O O . GLY A 1 71 ? 11.493 -1.013 -4.332 1.00 94.94 71 GLY A O 1
ATOM 592 N N . GLY A 1 72 ? 12.966 -2.699 -4.276 1.00 93.19 72 GLY A N 1
ATOM 593 C CA . GLY A 1 72 ? 14.113 -1.864 -3.889 1.00 93.19 72 GLY A CA 1
ATOM 594 C C . GLY A 1 72 ? 14.580 -0.866 -4.957 1.00 93.19 72 GLY A C 1
ATOM 595 O O . GLY A 1 72 ? 15.309 0.065 -4.633 1.00 93.19 72 GLY A O 1
ATOM 596 N N . ASP A 1 73 ? 14.171 -1.047 -6.212 1.00 93.50 73 ASP A N 1
ATOM 597 C CA . ASP A 1 73 ? 14.452 -0.150 -7.338 1.00 93.50 73 ASP A CA 1
ATOM 598 C C . ASP A 1 73 ? 13.414 0.978 -7.487 1.00 93.50 73 ASP A C 1
ATOM 600 O O . ASP A 1 73 ? 13.512 1.791 -8.410 1.00 93.50 73 ASP A O 1
ATOM 604 N N . ALA A 1 74 ? 12.415 1.028 -6.602 1.00 93.44 74 ALA A N 1
ATOM 605 C CA . ALA A 1 74 ? 11.441 2.104 -6.576 1.00 93.44 74 ALA A CA 1
ATOM 606 C C . ALA A 1 74 ? 12.064 3.454 -6.213 1.00 93.44 74 ALA A C 1
ATOM 608 O O . ALA A 1 74 ? 13.142 3.537 -5.619 1.00 93.44 74 ALA A O 1
ATOM 609 N N . LEU A 1 75 ? 11.370 4.535 -6.585 1.00 91.81 75 LEU A N 1
ATOM 610 C CA . LEU A 1 75 ? 11.797 5.892 -6.255 1.00 91.81 75 LEU A CA 1
ATOM 611 C C . LEU A 1 75 ? 12.047 6.037 -4.749 1.00 91.81 75 LEU A C 1
ATOM 613 O O . LEU A 1 75 ? 11.411 5.379 -3.921 1.00 91.81 75 LEU A O 1
ATOM 617 N N . ALA A 1 76 ? 12.977 6.925 -4.394 1.00 88.62 76 ALA A N 1
ATOM 618 C CA . ALA A 1 76 ? 13.346 7.165 -3.005 1.00 88.62 76 ALA A CA 1
ATOM 619 C C . ALA A 1 76 ? 12.100 7.467 -2.151 1.00 88.62 76 ALA A C 1
ATOM 621 O O . ALA A 1 76 ? 11.316 8.353 -2.479 1.00 88.62 76 ALA A O 1
ATOM 622 N N . GLY A 1 77 ? 11.926 6.707 -1.066 1.00 89.69 77 GLY A N 1
ATOM 623 C CA . GLY A 1 77 ? 10.758 6.783 -0.182 1.00 89.69 77 GLY A CA 1
ATOM 624 C C . GLY A 1 77 ? 9.633 5.788 -0.493 1.00 89.69 77 GLY A C 1
ATOM 625 O O . GLY A 1 77 ? 8.794 5.574 0.376 1.00 89.69 77 GLY A O 1
ATOM 626 N N . LEU A 1 78 ? 9.632 5.139 -1.667 1.00 93.31 78 LEU A N 1
ATOM 627 C CA . LEU A 1 78 ? 8.613 4.151 -2.062 1.00 93.31 78 LEU A CA 1
ATOM 628 C C . LEU A 1 78 ? 9.070 2.694 -1.947 1.00 93.31 78 LEU A C 1
ATOM 630 O O . LEU A 1 78 ? 8.230 1.799 -1.904 1.00 93.31 78 LEU A O 1
ATOM 634 N N . ALA A 1 79 ? 10.375 2.438 -1.874 1.00 95.56 79 ALA A N 1
ATOM 635 C CA . ALA A 1 79 ? 10.887 1.086 -1.670 1.00 95.56 79 ALA A CA 1
ATOM 636 C C . ALA A 1 79 ? 10.332 0.481 -0.368 1.00 95.56 79 ALA A C 1
ATOM 638 O O . ALA A 1 79 ? 10.465 1.070 0.706 1.00 95.56 79 ALA A O 1
ATOM 639 N N . GLY A 1 80 ? 9.708 -0.697 -0.462 1.00 95.56 80 GLY A N 1
ATOM 640 C CA . GLY A 1 80 ? 9.071 -1.360 0.680 1.00 95.56 80 GLY A CA 1
ATOM 641 C C . GLY A 1 80 ? 7.728 -0.754 1.104 1.00 95.56 80 GLY A C 1
ATOM 642 O O . GLY A 1 80 ? 7.246 -1.054 2.198 1.00 95.56 80 GLY A O 1
ATOM 643 N N . MET A 1 81 ? 7.116 0.083 0.265 1.00 97.44 81 MET A N 1
ATOM 644 C CA . MET A 1 81 ? 5.771 0.614 0.483 1.00 97.44 81 MET A CA 1
ATOM 645 C C . MET A 1 81 ? 4.722 -0.201 -0.283 1.00 97.44 81 MET A C 1
ATOM 647 O O . MET A 1 81 ? 5.003 -0.824 -1.310 1.00 97.44 81 MET A O 1
ATOM 651 N N . VAL A 1 82 ? 3.492 -0.166 0.218 1.00 97.00 82 VAL A N 1
ATOM 652 C CA . VAL A 1 82 ? 2.323 -0.853 -0.325 1.00 97.00 82 VAL A CA 1
ATOM 653 C C . VAL A 1 82 ? 1.274 0.176 -0.711 1.00 97.00 82 VAL A C 1
ATOM 655 O O . VAL A 1 82 ? 0.849 0.972 0.125 1.00 97.00 82 VAL A O 1
ATOM 658 N N . ARG A 1 83 ? 0.833 0.140 -1.966 1.00 94.25 83 ARG A N 1
ATOM 659 C CA . ARG A 1 83 ? -0.320 0.901 -2.453 1.00 94.25 83 ARG A CA 1
ATOM 660 C C . ARG A 1 83 ? -1.512 -0.042 -2.548 1.00 94.25 83 ARG A C 1
ATOM 662 O O . ARG A 1 83 ? -1.438 -1.027 -3.279 1.00 94.25 83 ARG A O 1
ATOM 669 N N . PHE A 1 84 ? -2.600 0.249 -1.845 1.00 90.94 84 PHE A N 1
ATOM 670 C CA . PHE A 1 84 ? -3.835 -0.532 -1.960 1.00 90.94 84 PHE A CA 1
ATOM 671 C C . PHE A 1 84 ? -4.761 0.060 -3.023 1.00 90.94 84 PHE A C 1
ATOM 673 O O . PHE A 1 84 ? -4.853 1.276 -3.182 1.00 90.94 84 PHE A O 1
ATOM 680 N N . GLU A 1 85 ? -5.474 -0.803 -3.741 1.00 85.69 85 GLU A N 1
ATOM 681 C CA . GLU A 1 85 ? -6.581 -0.381 -4.590 1.00 85.69 85 GLU A CA 1
ATOM 682 C C . GLU A 1 85 ? -7.769 0.015 -3.711 1.00 85.69 85 GLU A C 1
ATOM 684 O O . GLU A 1 85 ? -8.225 -0.766 -2.876 1.00 85.69 85 GLU A O 1
ATOM 689 N N . TRP A 1 86 ? -8.316 1.211 -3.928 1.00 73.44 86 TRP A N 1
ATOM 690 C CA . TRP A 1 86 ? -9.441 1.738 -3.147 1.00 73.44 86 TRP A CA 1
ATOM 691 C C . TRP A 1 86 ? -10.624 0.774 -3.057 1.00 73.44 86 TRP A C 1
ATOM 693 O O . TRP A 1 86 ? -11.174 0.576 -1.979 1.00 73.44 86 TRP A O 1
ATOM 703 N N . ALA A 1 87 ? -10.968 0.133 -4.177 1.00 71.00 87 ALA A N 1
ATOM 704 C CA . ALA A 1 87 ? -12.077 -0.815 -4.276 1.00 71.00 87 ALA A CA 1
ATOM 705 C C . ALA A 1 87 ? -11.800 -2.181 -3.619 1.00 71.00 87 ALA A C 1
ATOM 707 O O . ALA A 1 87 ? -12.698 -3.020 -3.553 1.00 71.00 87 ALA A O 1
ATOM 708 N N . ALA A 1 88 ? -10.564 -2.445 -3.185 1.00 63.44 88 ALA A N 1
ATOM 709 C CA . ALA A 1 88 ? -10.188 -3.730 -2.607 1.00 63.44 88 ALA A CA 1
ATOM 710 C C . ALA A 1 88 ? -10.430 -3.821 -1.095 1.00 63.44 88 ALA A C 1
ATOM 712 O O . ALA A 1 88 ? -10.449 -4.930 -0.559 1.00 63.44 88 ALA A O 1
ATOM 713 N N . LEU A 1 89 ? -10.619 -2.691 -0.412 1.00 64.38 89 LEU A N 1
ATOM 714 C CA . LEU A 1 89 ? -10.926 -2.644 1.015 1.00 64.38 89 LEU A CA 1
ATOM 715 C C . LEU A 1 89 ? -12.383 -2.240 1.217 1.00 64.38 89 LEU A C 1
ATOM 717 O O . LEU A 1 89 ? -12.885 -1.357 0.528 1.00 64.38 89 LEU A O 1
ATOM 721 N N . ASP A 1 90 ? -13.049 -2.888 2.175 1.00 48.91 90 ASP A N 1
ATOM 722 C CA . ASP A 1 90 ? -14.471 -2.639 2.438 1.00 48.91 90 ASP A CA 1
ATOM 723 C C . ASP A 1 90 ? -14.691 -1.294 3.168 1.00 48.91 90 ASP A C 1
ATOM 725 O O . ASP A 1 90 ? -15.782 -0.741 3.093 1.00 48.91 90 ASP A O 1
ATOM 729 N N . ALA A 1 91 ? -13.661 -0.764 3.847 1.00 54.38 91 ALA A N 1
ATOM 730 C CA . ALA A 1 91 ? -13.678 0.535 4.526 1.00 54.38 91 ALA A CA 1
ATOM 731 C C . ALA A 1 91 ? -12.258 1.107 4.708 1.00 54.38 91 ALA A C 1
ATOM 733 O O . ALA A 1 91 ? -11.314 0.362 5.027 1.00 54.38 91 ALA A O 1
ATOM 734 N N . TRP A 1 92 ? -12.148 2.430 4.555 1.00 53.22 92 TRP A N 1
ATOM 735 C CA . TRP A 1 92 ? -10.967 3.257 4.813 1.00 53.22 92 TRP A CA 1
ATOM 736 C C . TRP A 1 92 ? -11.296 4.231 5.950 1.00 53.22 92 TRP A C 1
ATOM 738 O O . TRP A 1 92 ? -12.304 4.928 5.868 1.00 53.22 92 TRP A O 1
ATOM 748 N N . PHE A 1 93 ? -10.468 4.270 6.993 1.00 51.75 93 PHE A N 1
ATOM 749 C CA . PHE A 1 93 ? -10.645 5.169 8.137 1.00 51.75 93 PHE A CA 1
ATOM 750 C C . PHE A 1 93 ? -9.458 6.131 8.204 1.00 51.75 93 PHE A C 1
ATOM 752 O O . PHE A 1 93 ? -8.313 5.677 8.205 1.00 51.75 93 PHE A O 1
ATOM 759 N N . GLU A 1 94 ? -9.729 7.430 8.270 1.00 45.56 94 GLU A N 1
ATOM 760 C CA . GLU A 1 94 ? -8.752 8.460 8.634 1.00 45.56 94 GLU A CA 1
ATOM 761 C C . GLU A 1 94 ? -9.323 9.220 9.837 1.00 45.56 94 GLU A C 1
ATOM 763 O O . GLU A 1 94 ? -10.465 9.662 9.787 1.00 45.56 94 GLU A O 1
ATOM 768 N N . GLU A 1 95 ? -8.565 9.295 10.938 1.00 39.56 95 GLU A N 1
ATOM 769 C CA . GLU A 1 95 ? -8.967 9.970 12.190 1.00 39.56 95 GLU A CA 1
ATOM 770 C C . GLU A 1 95 ? -10.398 9.631 12.674 1.00 39.56 95 GLU A C 1
ATOM 772 O O . GLU A 1 95 ? -11.225 10.510 12.886 1.00 39.56 95 GLU A O 1
ATOM 777 N N . ASP A 1 96 ? -10.696 8.337 12.847 1.00 46.66 96 ASP A N 1
ATOM 778 C CA . ASP A 1 96 ? -11.997 7.810 13.309 1.00 46.66 96 ASP A CA 1
ATOM 779 C C . ASP A 1 96 ? -13.222 8.133 12.414 1.00 46.66 96 ASP A C 1
ATOM 781 O O . ASP A 1 96 ? -14.346 7.749 12.752 1.00 46.66 96 ASP A O 1
ATOM 785 N N . GLU A 1 97 ? -13.029 8.741 11.236 1.00 38.88 97 GLU A N 1
ATOM 786 C CA . GLU A 1 97 ? -14.067 8.953 10.220 1.00 38.88 97 GLU A CA 1
ATOM 787 C C . GLU A 1 97 ? -13.927 7.961 9.048 1.00 38.88 97 GLU A C 1
ATOM 789 O O . GLU A 1 97 ? -12.850 7.753 8.483 1.00 38.88 97 GLU A O 1
ATOM 794 N N . GLU A 1 98 ? -15.038 7.318 8.672 1.00 44.72 98 GLU A N 1
ATOM 795 C CA . GLU A 1 98 ? -15.109 6.423 7.511 1.00 44.72 98 GLU A CA 1
ATOM 796 C C . GLU A 1 98 ? -15.174 7.249 6.216 1.00 44.72 98 GLU A C 1
ATOM 798 O O . GLU A 1 98 ? -16.130 7.993 5.981 1.00 44.72 98 GLU A O 1
ATOM 803 N N . ILE A 1 99 ? -14.176 7.108 5.340 1.00 51.44 99 ILE A N 1
ATOM 804 C CA . ILE A 1 99 ? -14.165 7.803 4.049 1.00 51.44 99 ILE A CA 1
ATOM 805 C C . ILE A 1 99 ? -14.993 7.003 3.031 1.00 51.44 99 ILE A C 1
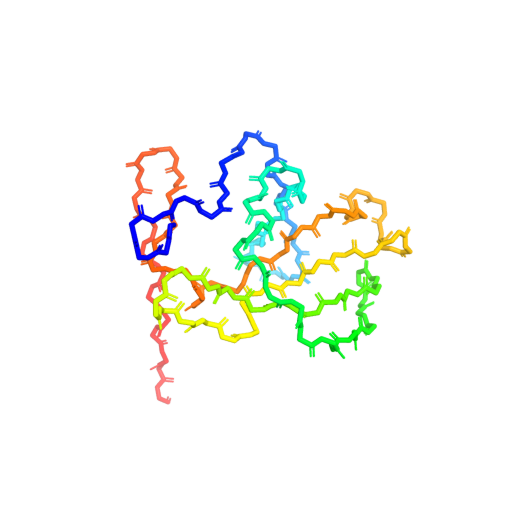ATOM 807 O O . ILE A 1 99 ? -14.538 6.004 2.471 1.00 51.44 99 ILE A O 1
ATOM 811 N N . PHE A 1 100 ? -16.196 7.489 2.711 1.00 45.97 100 PHE A N 1
ATOM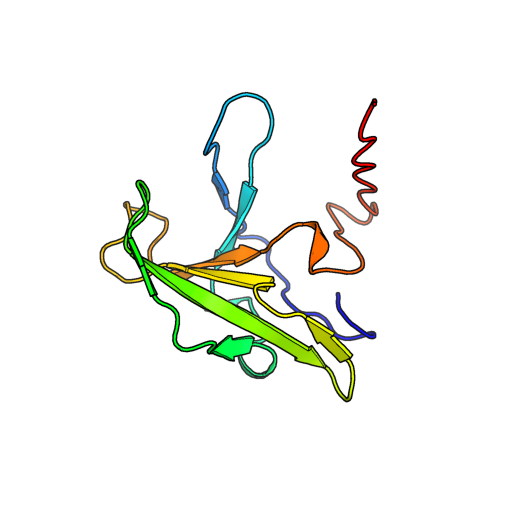 812 C CA . PHE A 1 100 ? -16.986 7.007 1.573 1.00 45.97 100 PHE A CA 1
ATOM 813 C C . PHE A 1 100 ? -16.561 7.712 0.276 1.00 45.97 100 PHE A C 1
ATOM 815 O O . PHE A 1 100 ? -17.047 8.798 -0.041 1.00 45.97 100 PHE A O 1
ATOM 822 N N . VAL A 1 101 ? -15.705 7.088 -0.541 1.00 43.88 101 VAL A N 1
ATOM 823 C CA . VAL A 1 101 ? -15.452 7.579 -1.910 1.00 43.88 101 VAL A CA 1
ATOM 824 C C . VAL A 1 101 ? -16.489 6.985 -2.867 1.00 43.88 101 VAL A C 1
ATOM 826 O O . VAL A 1 101 ? -16.349 5.869 -3.366 1.00 43.88 101 VAL A O 1
ATOM 829 N N . HIS A 1 102 ? -17.555 7.737 -3.148 1.00 43.00 102 HIS A N 1
ATOM 830 C CA . HIS A 1 102 ? -18.527 7.379 -4.183 1.00 43.00 102 HIS A CA 1
ATOM 831 C C . HIS A 1 102 ? -17.945 7.657 -5.583 1.00 43.00 102 HIS A C 1
ATOM 833 O O . HIS A 1 102 ? -18.010 8.781 -6.082 1.00 43.00 102 HIS A O 1
ATOM 839 N N . LEU A 1 103 ? -17.416 6.626 -6.254 1.00 43.59 103 LEU A N 1
ATOM 840 C CA . LEU A 1 103 ? -17.155 6.652 -7.701 1.00 43.59 103 LEU A CA 1
ATOM 841 C C . LEU A 1 103 ? -18.492 6.658 -8.455 1.00 43.59 103 LEU A C 1
ATOM 843 O O . LEU A 1 103 ? -18.961 5.637 -8.963 1.00 43.59 103 LEU A O 1
ATOM 847 N N . SER A 1 104 ? -19.116 7.829 -8.541 1.00 38.16 104 SER A N 1
ATOM 848 C CA . SER A 1 104 ? -20.206 8.053 -9.483 1.00 38.16 104 SER A CA 1
ATOM 849 C C . SER A 1 104 ? -19.614 8.062 -10.890 1.00 38.16 104 SER A C 1
ATOM 851 O O . SER A 1 104 ? -19.112 9.066 -11.386 1.00 38.16 104 SER A O 1
ATOM 853 N N . ARG A 1 105 ? -19.670 6.906 -11.560 1.00 39.88 105 ARG A N 1
ATOM 854 C CA . ARG A 1 105 ? -19.653 6.872 -13.023 1.00 39.88 105 ARG A CA 1
ATOM 855 C C . ARG A 1 105 ? -20.869 7.658 -13.506 1.00 39.88 105 ARG A C 1
ATOM 857 O O . ARG A 1 105 ? -21.988 7.150 -13.473 1.00 39.88 105 ARG A O 1
ATOM 864 N N . VAL A 1 106 ? -20.652 8.894 -13.941 1.00 39.94 106 VAL A N 1
ATOM 865 C CA . VAL A 1 106 ? -21.618 9.580 -14.798 1.00 39.94 106 VAL A CA 1
ATOM 866 C C . VAL A 1 106 ? -21.447 9.013 -16.208 1.00 39.94 106 VAL A C 1
ATOM 868 O O . VAL A 1 106 ? -20.323 8.807 -16.665 1.00 39.94 106 VAL A O 1
ATOM 871 N N . LYS A 1 107 ? -22.594 8.652 -16.789 1.00 39.06 107 LYS A N 1
ATOM 872 C CA . LYS A 1 107 ? -22.796 7.947 -18.060 1.00 39.06 107 LYS A CA 1
ATOM 873 C C . LYS A 1 107 ? -22.079 8.569 -19.252 1.00 39.06 107 LYS A C 1
ATOM 875 O O . LYS A 1 107 ? -22.009 9.815 -19.305 1.00 39.06 107 LYS A O 1
#

Secondary structure (DSSP, 8-state):
-BTTB-SB--S--EEE-SSTT--EEEEEGGGB-GGGEEEEEEEEEETTEEEEEEEEEETTEEEEEEEEEE-TTSPTTTTTEEEEPGGGSS--EETTEE---------

Solvent-accessible surface area (backbone atoms only — not comparable to full-atom values)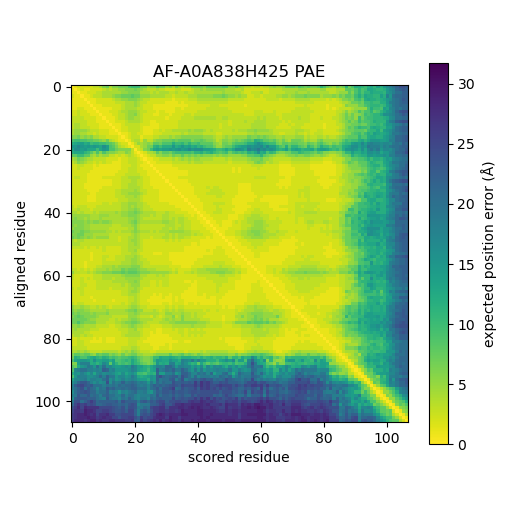: 6364 Å² total; per-residue (Å²): 62,46,92,92,40,73,50,60,67,78,94,68,63,42,80,40,69,87,50,91,95,59,66,42,63,30,36,46,47,88,40,35,47,63,90,32,51,36,81,63,88,42,74,46,83,50,98,63,25,40,28,38,33,19,20,39,48,50,88,91,50,73,33,76,72,20,29,36,41,26,36,86,75,18,44,93,90,38,45,50,21,28,38,63,41,76,87,55,41,84,50,48,73,60,93,94,40,75,61,82,82,80,82,74,79,76,131

Sequence (107 aa):
MLNGQTVFDTTRAQYVWEWPNYPQYYIPLQDVAQHLLLDEEREQRLHLGTASRYGLRVGDVRRESAALVYGGDALAGLAGMVRFEWAALDAWFEEDEEIFVHLSRVK

Nearest PDB structures (foldseek):
  3djm-assembly5_E  TM=8.693E-01  e=7.227E-05  Cereibacter sphaeroides 2.4.1
  2vwv-assembly1_A  TM=5.101E-01  e=5.293E+00  Homo sapiens
  3bbt-assembly2_D  TM=3.952E-01  e=5.293E+00  Homo sapiens
  2rm4-assembly1_A  TM=2.570E-01  e=3.795E+00  Drosophila melanogaster

pLDDT: mean 83.21, std 19.02, range [38.16, 98.12]

Radius of gyration: 13.86 Å; Cα contacts (8 Å, |Δi|>4): 197; chains: 1; bounding box: 37×33×31 Å

Mean predicted aligned error: 7.7 Å

Foldseek 3Di:
DAPPDDQFDDPPWDFDPPDPDGTFTWAQLVRGPCVQWAFPVDWDQDPQGIWTFTWGDDPPDIGGRFKTAHDPGGDPPRHRIITGDPVRHPFDDDPNDTDDDDPPPDD